Protein AF-G5SX34-F1 (afdb_monomer_lite)

pLDDT: mean 82.61, std 16.87, range [33.47, 97.81]

Foldseek 3Di:
DDDDDDDDDDDDPPPDQQAAQDKDKDWDADDDPPGDIDIDIDGDRHRPDDPDDPDDDCPPPDDPDDQDDKDWPDKFKDDPVRHTDPDDDAQDKIKIKTAIDNQAQFFDKDQPADQAWWKDAVNHTDDSNIPGRDHDRDRIDIGIIHTHHDDD

Sequence (152 aa):
LTQWQDIGTAKYQDNLALIKKSTIMGTGKMPPANAPIESGKIEFIDSGQINVPENIDTTGMPMPEYIPTPKVIDFYLTDKHNNRLESVDYGTFVYLHIKTVGYIGKTISVDMNNEKADYLLNGERLEKDVLKDYLVQNNEEIVELKVVEPLN

Structure (mmCIF, N/CA/C/O backbone):
data_AF-G5SX34-F1
#
_entry.id   AF-G5SX34-F1
#
loop_
_atom_site.group_PDB
_atom_site.id
_atom_site.type_symbol
_atom_site.label_atom_id
_atom_site.label_alt_id
_atom_site.label_comp_id
_atom_site.label_asym_id
_atom_site.label_entity_id
_atom_site.label_seq_id
_atom_site.pdbx_PDB_ins_code
_atom_site.Cartn_x
_atom_site.Cartn_y
_atom_site.Cartn_z
_atom_site.occupancy
_atom_site.B_iso_or_equiv
_atom_site.auth_seq_id
_atom_site.auth_comp_id
_atom_site.auth_asym_id
_atom_site.auth_atom_id
_atom_site.pdbx_PDB_model_num
ATOM 1 N N . LEU A 1 1 ? 29.618 -23.657 -76.135 1.00 41.28 1 LEU A N 1
ATOM 2 C CA . LEU A 1 1 ? 29.523 -22.741 -74.979 1.00 41.28 1 LEU A CA 1
ATOM 3 C C . LEU A 1 1 ? 28.604 -21.602 -75.362 1.00 41.28 1 LEU A C 1
ATOM 5 O O . LEU A 1 1 ? 28.799 -21.012 -76.417 1.00 41.28 1 LEU A O 1
ATOM 9 N N . THR A 1 2 ? 27.567 -21.376 -74.568 1.00 35.91 2 THR A N 1
ATOM 10 C CA . THR A 1 2 ? 26.527 -20.391 -74.857 1.00 35.91 2 THR A CA 1
ATOM 11 C C . THR A 1 2 ? 27.094 -18.985 -74.691 1.00 35.91 2 THR A C 1
ATOM 13 O O . THR A 1 2 ? 27.683 -18.651 -73.667 1.00 35.91 2 THR A O 1
ATOM 16 N N . GLN A 1 3 ? 26.963 -18.212 -75.759 1.00 42.72 3 GLN A N 1
ATOM 17 C CA . GLN A 1 3 ? 27.406 -16.834 -75.908 1.00 42.72 3 GLN A CA 1
ATOM 18 C C . GLN A 1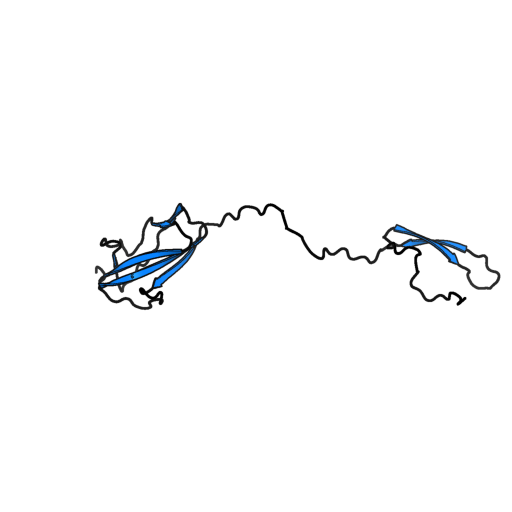 3 ? 26.679 -15.878 -74.953 1.00 42.72 3 GLN A C 1
ATOM 20 O O . GLN A 1 3 ? 25.472 -15.991 -74.746 1.00 42.72 3 GLN A O 1
ATOM 25 N N . TRP A 1 4 ? 27.432 -14.929 -74.401 1.00 34.19 4 TRP A N 1
ATOM 26 C CA . TRP A 1 4 ? 26.922 -13.803 -73.626 1.00 34.19 4 TRP A CA 1
ATOM 27 C C . TRP A 1 4 ? 26.152 -12.837 -74.538 1.00 34.19 4 TRP A C 1
ATOM 29 O O . TRP A 1 4 ? 26.637 -12.497 -75.617 1.00 34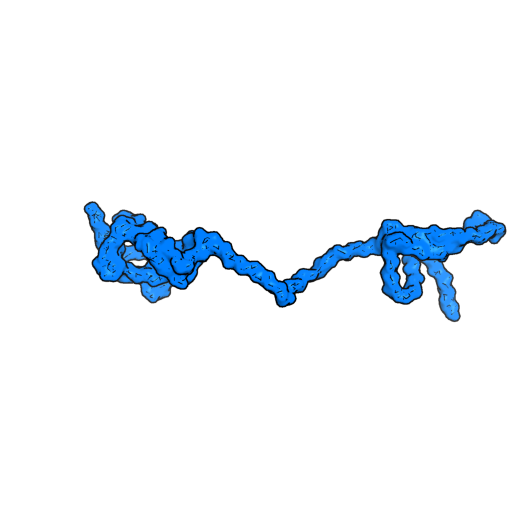.19 4 TRP A O 1
ATOM 39 N N . GLN A 1 5 ? 24.980 -12.375 -74.104 1.00 34.25 5 GLN A N 1
ATOM 40 C CA . GLN A 1 5 ? 24.262 -11.262 -74.726 1.00 34.25 5 GLN A CA 1
ATOM 41 C C . GLN A 1 5 ? 23.677 -10.353 -73.647 1.00 34.25 5 GLN A C 1
ATOM 43 O O . GLN A 1 5 ? 23.247 -10.819 -72.593 1.00 34.25 5 GLN A O 1
ATOM 48 N N . ASP A 1 6 ? 23.730 -9.057 -73.924 1.00 33.47 6 ASP A N 1
ATOM 49 C CA . ASP A 1 6 ? 23.434 -7.971 -72.998 1.00 33.47 6 ASP A CA 1
ATOM 50 C C . ASP A 1 6 ? 21.932 -7.668 -72.950 1.00 33.47 6 ASP A C 1
ATOM 52 O O . ASP A 1 6 ? 21.308 -7.551 -74.001 1.00 33.47 6 ASP A O 1
ATOM 56 N N . ILE A 1 7 ? 21.379 -7.512 -71.746 1.00 37.91 7 ILE A N 1
ATOM 57 C CA . ILE A 1 7 ? 20.236 -6.631 -71.453 1.00 37.91 7 ILE A CA 1
ATOM 58 C C . ILE A 1 7 ? 20.243 -6.312 -69.948 1.00 37.91 7 ILE A C 1
ATOM 60 O O . ILE A 1 7 ? 19.358 -6.710 -69.195 1.00 37.91 7 ILE A O 1
ATOM 64 N N . GLY A 1 8 ? 21.268 -5.592 -69.489 1.00 54.78 8 GLY A N 1
ATOM 65 C CA . GLY A 1 8 ? 21.308 -5.044 -68.128 1.00 54.78 8 GLY A CA 1
ATOM 66 C C . GLY A 1 8 ? 21.597 -6.048 -66.997 1.00 54.78 8 GLY A C 1
ATOM 67 O O . GLY A 1 8 ? 21.745 -7.251 -67.200 1.00 54.78 8 GLY A O 1
ATOM 68 N N . THR A 1 9 ? 21.707 -5.508 -65.771 1.00 48.31 9 THR A N 1
ATOM 69 C CA . THR A 1 9 ? 22.211 -6.150 -64.530 1.00 48.31 9 THR A CA 1
ATOM 70 C C . THR A 1 9 ? 23.590 -6.803 -64.678 1.00 48.31 9 THR A C 1
ATOM 72 O O . THR A 1 9 ? 23.724 -7.999 -64.930 1.00 48.31 9 THR A O 1
ATOM 75 N N . ALA A 1 10 ? 24.636 -5.993 -64.485 1.00 41.44 10 ALA A N 1
ATOM 76 C CA . ALA A 1 10 ? 26.024 -6.441 -64.437 1.00 41.44 10 ALA A CA 1
ATOM 77 C C . ALA A 1 10 ? 26.202 -7.625 -63.465 1.00 41.44 10 ALA A C 1
ATOM 79 O O . ALA A 1 10 ? 25.815 -7.544 -62.300 1.00 41.44 10 ALA A O 1
ATOM 80 N N . LYS A 1 11 ? 26.813 -8.718 -63.937 1.00 45.44 11 LYS A N 1
ATOM 81 C CA . LYS A 1 11 ? 27.245 -9.837 -63.089 1.00 45.44 11 LYS A CA 1
ATOM 82 C C . LYS A 1 11 ? 28.717 -9.645 -62.733 1.00 45.44 11 LYS A C 1
ATOM 84 O O . LYS A 1 11 ? 29.562 -9.648 -63.623 1.00 45.44 11 LYS A O 1
ATOM 89 N N . TYR A 1 12 ? 29.008 -9.465 -61.447 1.00 53.56 12 TYR A N 1
ATOM 90 C CA . TYR A 1 12 ? 30.370 -9.372 -60.925 1.00 53.56 12 TYR A CA 1
ATOM 91 C C . TYR A 1 12 ? 30.850 -10.759 -60.475 1.00 53.56 12 TYR A C 1
ATOM 93 O O . TYR A 1 12 ? 30.123 -11.495 -59.805 1.00 53.56 12 TYR A O 1
ATOM 101 N N . GLN A 1 13 ? 32.058 -11.121 -60.903 1.00 42.97 13 GLN A N 1
ATOM 102 C CA . GLN A 1 13 ? 32.769 -12.322 -60.474 1.00 42.97 13 GLN A CA 1
ATOM 103 C C . GLN A 1 13 ? 33.103 -12.146 -58.983 1.00 42.97 13 GLN A C 1
ATOM 105 O O . GLN A 1 13 ? 33.697 -11.138 -58.635 1.00 42.97 13 GLN A O 1
ATOM 110 N N . ASP A 1 14 ? 32.694 -13.090 -58.128 1.00 49.34 14 ASP A N 1
ATOM 111 C CA . ASP A 1 14 ? 33.082 -13.221 -56.703 1.00 49.34 14 ASP A CA 1
ATOM 112 C C . ASP A 1 14 ? 32.095 -12.748 -55.613 1.00 49.34 14 ASP A C 1
ATOM 114 O O . ASP A 1 14 ? 32.489 -12.608 -54.459 1.00 49.34 14 ASP A O 1
ATOM 118 N N . ASN A 1 15 ? 30.795 -12.582 -55.904 1.00 51.09 15 ASN A N 1
ATOM 119 C CA . ASN A 1 15 ? 29.745 -12.320 -54.888 1.00 51.09 15 ASN A CA 1
ATOM 120 C C . ASN A 1 15 ? 29.960 -11.069 -53.998 1.00 51.09 15 ASN A C 1
ATOM 122 O O . ASN A 1 15 ? 29.241 -10.891 -53.014 1.00 51.09 15 ASN A O 1
ATOM 126 N N . LEU A 1 16 ? 30.914 -10.187 -54.311 1.00 53.16 16 LEU A N 1
ATOM 127 C CA . LEU A 1 16 ? 31.124 -8.959 -53.547 1.00 53.16 16 LEU A CA 1
ATOM 128 C C . LEU A 1 16 ? 30.084 -7.907 -53.937 1.00 53.16 16 LEU A C 1
ATOM 130 O O . LEU A 1 16 ? 29.820 -7.657 -55.115 1.00 53.16 16 LEU A O 1
ATOM 134 N N . ALA A 1 17 ? 29.503 -7.273 -52.925 1.00 57.50 17 ALA A N 1
ATOM 135 C CA . ALA A 1 17 ? 28.571 -6.176 -53.106 1.00 57.50 17 ALA A CA 1
ATOM 136 C C . ALA A 1 17 ? 29.261 -4.958 -53.743 1.00 57.50 17 ALA A C 1
ATOM 138 O O . ALA A 1 17 ? 30.305 -4.503 -53.275 1.00 57.50 17 ALA A O 1
ATOM 139 N N . LEU A 1 18 ? 28.645 -4.399 -54.786 1.00 63.50 18 LEU A N 1
ATOM 140 C CA . LEU A 1 18 ? 29.081 -3.140 -55.384 1.00 63.50 18 LEU A CA 1
ATOM 141 C C . LEU A 1 18 ? 28.636 -1.988 -54.477 1.00 63.50 18 LEU A C 1
ATOM 143 O O . LEU A 1 18 ? 27.444 -1.731 -54.316 1.00 63.50 18 LEU A O 1
ATOM 147 N N . ILE A 1 19 ? 29.603 -1.323 -53.850 1.00 65.00 19 ILE A N 1
ATOM 148 C CA . ILE A 1 19 ? 29.359 -0.229 -52.909 1.00 65.00 19 ILE A CA 1
ATOM 149 C C . ILE A 1 19 ? 29.472 1.133 -53.602 1.00 65.00 19 ILE A C 1
ATOM 151 O O . ILE A 1 19 ? 30.060 1.275 -54.675 1.00 65.00 19 ILE A O 1
ATOM 155 N N . LYS A 1 20 ? 28.929 2.175 -52.971 1.00 62.84 20 LYS A N 1
ATOM 156 C CA . LYS A 1 20 ? 29.072 3.557 -53.434 1.00 62.84 20 LYS A CA 1
ATOM 157 C C . LYS A 1 20 ? 30.561 3.909 -53.581 1.00 62.84 20 LYS A C 1
ATOM 159 O O . LYS A 1 20 ? 31.337 3.661 -52.660 1.00 62.84 20 LYS A O 1
ATOM 164 N N . LYS A 1 21 ? 30.936 4.527 -54.708 1.00 66.12 21 LYS A N 1
ATOM 165 C CA . LYS A 1 21 ? 32.309 4.829 -55.175 1.00 66.12 21 LYS A CA 1
ATOM 166 C C . LYS A 1 21 ? 33.116 3.639 -55.707 1.00 66.12 21 LYS A C 1
ATOM 168 O O . LYS A 1 21 ? 34.271 3.823 -56.092 1.00 66.12 21 LYS A O 1
ATOM 173 N N . SER A 1 22 ? 32.552 2.430 -55.764 1.00 72.12 22 SER A N 1
ATOM 174 C CA . SER A 1 22 ? 33.149 1.353 -56.561 1.00 72.12 22 SER A CA 1
ATOM 175 C C . SER A 1 22 ? 33.150 1.741 -58.036 1.00 72.12 22 SER A C 1
ATOM 177 O O . SER A 1 22 ? 32.295 2.500 -58.499 1.00 72.12 22 SER A O 1
ATOM 179 N N . THR A 1 23 ? 34.128 1.233 -58.786 1.00 72.38 23 THR A N 1
ATOM 180 C CA . THR A 1 23 ? 34.295 1.588 -60.196 1.00 72.38 23 THR A CA 1
ATOM 181 C C . THR A 1 23 ? 34.626 0.367 -61.032 1.00 72.38 23 THR A C 1
ATOM 183 O O . THR A 1 23 ? 35.478 -0.423 -60.627 1.00 72.38 23 THR A O 1
ATOM 186 N N . ILE A 1 24 ? 34.015 0.251 -62.208 1.00 75.75 24 ILE A N 1
ATOM 187 C CA . ILE A 1 24 ? 34.324 -0.792 -63.192 1.00 75.75 24 ILE A CA 1
ATOM 188 C C . ILE A 1 24 ? 34.841 -0.169 -64.487 1.00 75.75 24 ILE A C 1
ATOM 190 O O . ILE A 1 24 ? 34.505 0.968 -64.824 1.00 75.75 24 ILE A O 1
ATOM 194 N N . MET A 1 25 ? 35.663 -0.919 -65.217 1.00 80.56 25 MET A N 1
ATOM 195 C CA . MET A 1 25 ? 36.110 -0.535 -66.554 1.00 80.56 25 MET A CA 1
ATOM 196 C C . MET A 1 25 ? 35.115 -1.074 -67.582 1.00 80.56 25 MET A C 1
ATOM 198 O O . MET A 1 25 ? 34.910 -2.282 -67.666 1.00 80.56 25 MET A O 1
ATOM 202 N N . GLY A 1 26 ? 34.492 -0.181 -68.347 1.00 76.25 26 GLY A N 1
ATOM 203 C CA . GLY A 1 26 ? 33.623 -0.518 -69.471 1.00 76.25 26 GLY A CA 1
ATOM 204 C C . GLY A 1 26 ? 34.301 -0.190 -70.798 1.00 76.25 26 GLY A C 1
ATOM 205 O O . GLY A 1 26 ? 35.090 0.751 -70.879 1.00 76.25 26 GLY A O 1
ATOM 206 N N . THR A 1 27 ? 33.981 -0.947 -71.845 1.00 81.00 27 THR A N 1
ATOM 207 C CA . THR A 1 27 ? 34.347 -0.591 -73.224 1.00 81.00 27 THR A CA 1
ATOM 208 C C . THR A 1 27 ? 33.086 -0.489 -74.069 1.00 81.00 27 THR A C 1
ATOM 210 O O . THR A 1 27 ? 32.145 -1.256 -73.872 1.00 81.00 27 THR A O 1
ATOM 213 N N . GLY A 1 28 ? 33.037 0.487 -74.969 1.00 77.31 28 GLY A N 1
ATOM 214 C CA . GLY A 1 28 ? 31.883 0.779 -75.808 1.00 77.31 28 GLY A CA 1
ATOM 215 C C . GLY A 1 28 ? 32.310 1.148 -77.221 1.00 77.31 28 GLY A C 1
ATOM 216 O O . GLY A 1 28 ? 33.424 1.611 -77.453 1.00 77.31 28 GLY A O 1
ATOM 217 N N . LYS A 1 29 ? 31.420 0.926 -78.186 1.00 81.31 29 LYS A N 1
ATOM 218 C CA . LYS A 1 29 ? 31.630 1.316 -79.579 1.00 81.31 29 LYS A CA 1
ATOM 219 C C . LYS A 1 29 ? 30.371 1.993 -80.090 1.00 81.31 29 LYS A C 1
ATOM 221 O O . LYS A 1 29 ? 29.314 1.369 -80.134 1.00 81.31 29 LYS A O 1
ATOM 226 N N . MET A 1 30 ? 30.482 3.258 -80.479 1.00 77.25 30 MET A N 1
ATOM 227 C CA . MET A 1 30 ? 29.376 3.951 -81.137 1.00 77.25 30 MET A CA 1
ATOM 228 C C . MET A 1 30 ? 29.205 3.423 -82.575 1.00 77.25 30 MET A C 1
ATOM 230 O O . MET A 1 30 ? 30.203 3.174 -83.249 1.00 77.25 30 MET A O 1
ATOM 234 N N . PRO A 1 31 ? 27.976 3.239 -83.091 1.00 79.62 31 PRO A N 1
ATOM 235 C CA . PRO A 1 31 ? 27.763 3.074 -84.531 1.00 79.62 31 PRO A CA 1
ATOM 236 C C . PRO A 1 31 ? 28.256 4.328 -85.280 1.00 79.62 31 PRO A C 1
ATOM 238 O O . PRO A 1 31 ? 28.076 5.427 -84.753 1.00 79.62 31 PRO A O 1
ATOM 241 N N . PRO A 1 32 ? 28.831 4.236 -86.499 1.00 78.38 32 PRO A N 1
ATOM 242 C CA . PRO A 1 32 ? 28.908 3.095 -87.424 1.00 78.38 32 PRO A CA 1
ATOM 243 C C . PRO A 1 32 ? 30.070 2.119 -87.152 1.00 78.38 32 PRO A C 1
ATOM 245 O O . PRO A 1 32 ? 30.970 2.386 -86.365 1.00 78.38 32 PRO A O 1
ATOM 248 N N . ALA A 1 33 ? 30.084 0.975 -87.850 1.00 73.88 33 ALA A N 1
ATOM 249 C CA . ALA A 1 33 ? 30.981 -0.159 -87.583 1.00 73.88 33 ALA A CA 1
ATOM 250 C C . ALA A 1 33 ? 32.496 0.143 -87.620 1.00 73.88 33 ALA A C 1
ATOM 252 O O . ALA A 1 33 ? 33.270 -0.657 -87.100 1.00 73.88 33 ALA A O 1
ATOM 253 N N . ASN A 1 34 ? 32.927 1.278 -88.172 1.00 81.06 34 ASN A N 1
ATOM 254 C CA . ASN A 1 34 ? 34.339 1.674 -88.226 1.00 81.06 34 ASN A CA 1
ATOM 255 C C . ASN A 1 34 ? 34.757 2.637 -87.102 1.00 81.06 34 ASN A C 1
ATOM 257 O O . ASN A 1 34 ? 35.905 3.076 -87.090 1.00 81.06 34 ASN A O 1
ATOM 261 N N . ALA A 1 35 ? 33.865 2.981 -86.168 1.00 77.56 35 ALA A N 1
ATOM 262 C CA . ALA A 1 35 ? 34.225 3.833 -85.041 1.00 77.56 35 ALA A CA 1
ATOM 263 C C . ALA A 1 35 ? 35.259 3.149 -84.117 1.00 77.56 35 ALA A C 1
ATOM 265 O O . ALA A 1 35 ? 35.223 1.922 -83.955 1.00 77.56 35 ALA A O 1
ATOM 266 N N . PRO A 1 36 ? 36.176 3.912 -83.502 1.00 81.19 36 PRO A N 1
ATOM 267 C CA . PRO A 1 36 ? 37.093 3.385 -82.498 1.00 81.19 36 PRO A CA 1
ATOM 268 C C . PRO A 1 36 ? 36.335 2.864 -81.267 1.00 81.19 36 PRO A C 1
ATOM 270 O O . PRO A 1 36 ? 35.245 3.331 -80.940 1.00 81.19 36 PRO A O 1
ATOM 273 N N . ILE A 1 37 ? 36.916 1.865 -80.598 1.00 80.75 37 IL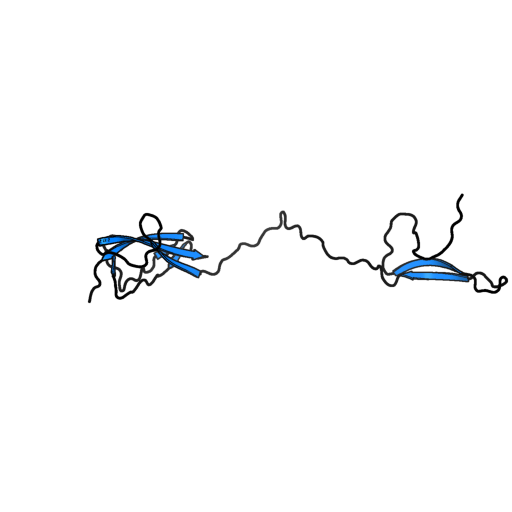E A N 1
ATOM 274 C CA . ILE A 1 37 ? 36.407 1.365 -79.317 1.00 80.75 37 ILE A CA 1
ATOM 275 C C . ILE A 1 37 ? 36.891 2.319 -78.227 1.00 80.75 37 ILE A C 1
ATOM 277 O O . ILE A 1 37 ? 38.090 2.560 -78.094 1.00 80.75 37 ILE A O 1
ATOM 281 N N . GLU A 1 38 ? 35.963 2.838 -77.440 1.00 80.44 38 GLU A N 1
ATOM 282 C CA . GLU A 1 38 ? 36.239 3.709 -76.306 1.00 80.44 38 GLU A CA 1
ATOM 283 C C . GLU A 1 38 ? 36.240 2.885 -75.019 1.00 80.44 38 GLU A C 1
ATOM 285 O O . GLU A 1 38 ? 35.436 1.969 -74.848 1.00 80.44 38 GLU A O 1
ATOM 290 N N . SER A 1 39 ? 37.158 3.194 -74.106 1.00 81.88 39 SER A N 1
ATOM 291 C CA . SER A 1 39 ? 37.192 2.605 -72.764 1.00 81.88 39 SER A CA 1
ATOM 292 C C . SER A 1 39 ? 36.931 3.697 -71.739 1.00 81.88 39 SER A C 1
ATOM 294 O O . SER A 1 39 ? 37.558 4.753 -71.790 1.00 81.88 39 SER A O 1
ATOM 296 N N . GLY A 1 40 ? 36.017 3.445 -70.809 1.00 78.38 40 GLY A N 1
ATOM 297 C CA . GLY A 1 40 ? 35.584 4.405 -69.804 1.00 78.38 40 GLY A CA 1
ATOM 298 C C . GLY A 1 40 ? 35.483 3.773 -68.425 1.00 78.38 40 GLY A C 1
ATOM 299 O O . GLY A 1 40 ? 35.213 2.581 -68.274 1.00 78.38 40 GLY A O 1
ATOM 300 N N . LYS A 1 41 ? 35.704 4.592 -67.400 1.00 82.88 41 LYS A N 1
ATOM 301 C CA . LYS A 1 41 ? 35.502 4.202 -66.008 1.00 82.88 41 LYS A CA 1
ATOM 302 C C . LYS A 1 41 ? 34.064 4.533 -65.615 1.00 82.88 41 LYS A C 1
ATOM 304 O O . LYS A 1 41 ? 33.658 5.686 -65.715 1.00 82.88 41 LYS A O 1
ATOM 309 N N . ILE A 1 42 ? 33.312 3.534 -65.172 1.00 79.31 42 ILE A N 1
ATOM 310 C CA . ILE A 1 42 ? 31.941 3.696 -64.678 1.00 79.31 42 ILE A CA 1
ATOM 311 C C . ILE A 1 42 ? 32.000 3.694 -63.152 1.00 79.31 42 ILE A C 1
ATOM 313 O O . ILE A 1 42 ? 32.547 2.760 -62.565 1.00 79.31 42 ILE A O 1
ATOM 317 N N . GLU A 1 43 ? 31.460 4.731 -62.514 1.00 78.00 43 GLU A N 1
ATOM 318 C CA . GLU A 1 43 ? 31.374 4.858 -61.055 1.00 78.00 43 GLU A CA 1
ATOM 319 C C . GLU A 1 43 ? 29.951 4.576 -60.562 1.00 78.00 43 GLU A C 1
ATOM 321 O O . GLU A 1 43 ? 28.973 5.079 -61.116 1.00 78.00 43 GLU A O 1
ATOM 326 N N . PHE A 1 44 ? 29.841 3.799 -59.485 1.00 73.88 44 PHE A N 1
ATOM 327 C CA . PHE A 1 44 ? 28.581 3.570 -58.787 1.00 73.88 44 PHE A CA 1
ATOM 328 C C . PHE A 1 44 ? 28.356 4.681 -57.756 1.00 73.88 44 PHE A C 1
ATOM 330 O O . PHE A 1 44 ? 29.041 4.749 -56.736 1.00 73.88 44 PHE A O 1
ATOM 337 N N . ILE A 1 45 ? 27.389 5.564 -58.004 1.00 74.88 45 ILE A N 1
ATOM 338 C CA . ILE A 1 45 ? 27.067 6.691 -57.104 1.00 74.88 45 ILE A CA 1
ATOM 339 C C . ILE A 1 45 ? 26.152 6.303 -55.934 1.00 74.88 45 ILE A C 1
ATOM 341 O O . ILE A 1 45 ? 26.024 7.059 -54.966 1.00 74.88 45 ILE A O 1
ATOM 345 N N . ASP A 1 46 ? 25.554 5.119 -56.011 1.00 67.25 46 ASP A N 1
ATOM 346 C CA . ASP A 1 46 ? 24.685 4.539 -54.998 1.00 67.25 46 ASP A CA 1
ATOM 347 C C . ASP A 1 46 ? 24.883 3.016 -54.978 1.00 67.25 46 ASP A C 1
ATOM 349 O O . ASP A 1 46 ? 25.063 2.399 -56.029 1.00 67.25 46 ASP A O 1
ATOM 353 N N . SER A 1 47 ? 24.897 2.426 -53.784 1.00 65.88 47 SER A N 1
ATOM 354 C CA . SER A 1 47 ? 24.988 0.979 -53.586 1.00 65.88 47 SER A CA 1
ATOM 355 C C . SER A 1 47 ? 23.621 0.296 -53.567 1.00 65.88 47 SER A C 1
ATOM 357 O O . SER A 1 47 ? 23.572 -0.931 -53.589 1.00 65.88 47 SER A O 1
ATOM 359 N N . GLY A 1 48 ? 22.514 1.049 -53.472 1.00 63.25 48 GLY A N 1
ATOM 360 C CA . GLY A 1 48 ? 21.160 0.492 -53.338 1.00 63.25 48 GLY A CA 1
ATOM 361 C C . GLY A 1 48 ? 20.955 -0.361 -52.076 1.00 63.25 48 GLY A C 1
ATOM 362 O O . GLY A 1 48 ? 19.914 -0.995 -51.921 1.00 63.25 48 GLY A O 1
ATOM 363 N N . GLN A 1 49 ? 21.942 -0.397 -51.175 1.00 63.06 49 GLN A N 1
ATOM 364 C CA . GLN A 1 49 ? 21.898 -1.159 -49.934 1.00 63.06 49 GLN A CA 1
ATOM 365 C C . GLN A 1 49 ? 21.236 -0.332 -48.837 1.00 63.06 49 GLN A C 1
ATOM 367 O O . GLN A 1 49 ? 21.716 0.742 -48.475 1.00 63.06 49 GLN A O 1
ATOM 372 N N . ILE A 1 50 ? 20.160 -0.867 -48.272 1.00 65.88 50 ILE A N 1
ATOM 373 C CA . ILE A 1 50 ? 19.478 -0.302 -47.112 1.00 65.88 50 ILE A CA 1
ATOM 374 C C . ILE A 1 50 ? 20.030 -1.007 -45.869 1.00 65.88 50 ILE A C 1
ATOM 376 O O . ILE A 1 50 ? 19.730 -2.173 -45.635 1.00 65.88 50 ILE A O 1
ATOM 380 N N . ASN A 1 51 ? 20.857 -0.314 -45.081 1.00 63.34 51 ASN A N 1
ATOM 381 C CA . ASN A 1 51 ? 21.379 -0.843 -43.819 1.00 63.34 51 ASN A CA 1
ATOM 382 C C . ASN A 1 51 ? 20.390 -0.555 -42.680 1.00 63.34 51 ASN A C 1
ATOM 384 O O . ASN A 1 51 ? 20.559 0.410 -41.932 1.00 63.34 51 ASN A O 1
ATOM 388 N N . VAL A 1 52 ? 19.325 -1.351 -42.593 1.00 74.44 52 VAL A N 1
ATOM 389 C CA . VAL A 1 52 ? 18.398 -1.326 -41.455 1.00 74.44 52 VAL A CA 1
ATOM 390 C C . VAL A 1 52 ? 18.776 -2.479 -40.525 1.00 74.44 52 VAL A C 1
ATOM 392 O O . VAL A 1 52 ? 18.774 -3.623 -40.977 1.00 74.44 52 VAL A O 1
ATOM 395 N N . PRO A 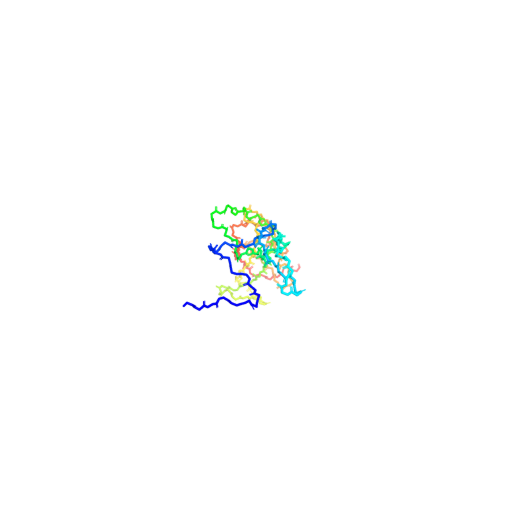1 53 ? 19.123 -2.215 -39.252 1.00 70.56 53 PRO A N 1
ATOM 396 C CA . PRO A 1 53 ? 19.421 -3.285 -38.309 1.00 70.56 53 PRO A CA 1
ATOM 397 C C . PRO A 1 53 ? 18.179 -4.165 -38.106 1.00 70.56 53 PRO A C 1
ATOM 399 O O . PRO A 1 53 ? 17.109 -3.661 -37.772 1.00 70.56 53 PRO A O 1
ATOM 402 N N . GLU A 1 54 ? 18.322 -5.476 -38.314 1.00 75.12 54 GLU A N 1
ATOM 403 C CA . GLU A 1 54 ? 17.216 -6.443 -38.211 1.00 75.12 54 GLU A CA 1
ATOM 404 C C . GLU A 1 54 ? 16.828 -6.749 -36.756 1.00 75.12 54 GLU A C 1
ATOM 406 O O . GLU A 1 54 ? 15.677 -7.072 -36.464 1.00 75.12 54 GLU A O 1
ATOM 411 N N . ASN A 1 55 ? 17.784 -6.648 -35.829 1.00 79.06 55 ASN A N 1
ATOM 412 C CA . ASN A 1 55 ? 17.591 -6.913 -34.409 1.00 79.06 55 ASN A CA 1
ATOM 413 C C . ASN A 1 55 ? 18.630 -6.143 -33.575 1.00 79.06 55 ASN A C 1
ATOM 415 O O . ASN A 1 55 ? 19.729 -5.853 -34.052 1.00 79.06 55 ASN A O 1
ATOM 419 N N . ILE A 1 56 ? 18.277 -5.823 -32.331 1.00 74.69 56 ILE A N 1
ATOM 420 C CA . ILE A 1 56 ? 19.209 -5.332 -31.316 1.00 74.69 56 ILE A CA 1
ATOM 421 C C . ILE A 1 56 ? 19.353 -6.442 -30.273 1.00 74.69 56 ILE A C 1
ATOM 423 O O . ILE A 1 56 ? 18.425 -6.672 -29.497 1.00 74.69 56 ILE A O 1
ATOM 427 N N . ASP A 1 57 ? 20.507 -7.111 -30.250 1.00 80.31 57 ASP A N 1
ATOM 428 C CA . ASP A 1 57 ? 20.820 -8.092 -29.211 1.00 80.31 57 ASP A CA 1
ATOM 429 C C . ASP A 1 57 ? 21.240 -7.364 -27.930 1.00 80.31 57 ASP A C 1
ATOM 431 O O . ASP A 1 57 ? 22.240 -6.646 -27.898 1.00 80.31 57 ASP A O 1
ATOM 435 N N . THR A 1 58 ? 20.443 -7.524 -26.876 1.00 76.94 58 THR A N 1
ATOM 436 C CA . THR A 1 58 ? 20.695 -6.951 -25.547 1.00 76.94 58 THR A CA 1
ATOM 437 C C . THR A 1 58 ? 21.234 -7.986 -24.558 1.00 76.94 58 THR A C 1
ATOM 439 O O . THR A 1 58 ? 21.432 -7.678 -23.379 1.00 76.94 58 THR A O 1
ATOM 442 N N . THR A 1 59 ? 21.495 -9.215 -25.010 1.00 85.25 59 THR A N 1
ATOM 443 C CA . THR A 1 59 ? 21.987 -10.309 -24.170 1.00 85.25 59 THR A CA 1
ATOM 444 C C . THR A 1 59 ? 23.338 -9.944 -23.557 1.00 85.25 59 THR A C 1
ATOM 446 O O . THR A 1 59 ? 24.299 -9.626 -24.250 1.00 85.25 59 THR A O 1
ATOM 449 N N . GLY A 1 60 ? 23.423 -9.990 -22.226 1.00 80.38 60 GLY A N 1
ATOM 450 C CA . GLY A 1 60 ? 24.655 -9.688 -21.488 1.00 80.38 60 GLY A CA 1
ATOM 451 C C . GLY A 1 60 ? 24.960 -8.197 -21.315 1.00 80.38 60 GLY A C 1
ATOM 452 O O . GLY A 1 60 ? 25.953 -7.862 -20.669 1.00 80.38 60 GLY A O 1
ATOM 453 N N . MET A 1 61 ? 24.116 -7.296 -21.826 1.00 84.00 61 MET A N 1
ATOM 454 C CA . MET A 1 61 ? 24.221 -5.875 -21.501 1.00 84.00 61 MET A CA 1
ATOM 455 C C . MET A 1 61 ? 23.678 -5.626 -20.084 1.00 84.00 61 MET A C 1
ATOM 457 O O . MET A 1 61 ? 22.602 -6.129 -19.750 1.00 84.00 61 MET A O 1
ATOM 461 N N . PRO A 1 62 ? 24.375 -4.846 -19.237 1.00 83.50 62 PRO A N 1
ATOM 462 C CA . PRO A 1 62 ? 23.826 -4.442 -17.951 1.00 83.50 62 PRO A CA 1
ATOM 463 C C . PRO A 1 62 ? 22.586 -3.575 -18.192 1.00 83.50 62 PRO A C 1
ATOM 465 O O . PRO A 1 62 ? 22.675 -2.487 -18.764 1.00 83.50 62 PRO A O 1
ATOM 468 N N . MET A 1 63 ? 21.418 -4.065 -17.774 1.00 79.00 63 MET A N 1
ATOM 469 C CA . MET A 1 63 ? 20.208 -3.250 -17.742 1.00 79.00 63 MET A CA 1
ATOM 470 C C . MET A 1 63 ? 20.353 -2.248 -16.587 1.00 79.00 63 MET A C 1
ATOM 472 O O . MET A 1 63 ? 20.719 -2.665 -15.484 1.00 79.00 63 MET A O 1
ATOM 476 N N . PRO A 1 64 ? 20.110 -0.943 -16.802 1.00 80.94 64 PRO A N 1
ATOM 477 C CA . PRO A 1 64 ? 20.122 0.013 -15.704 1.00 80.94 64 PRO A CA 1
ATOM 478 C C . PRO A 1 64 ? 19.099 -0.405 -14.647 1.00 80.94 64 PRO A C 1
ATOM 480 O O . PRO A 1 64 ? 18.024 -0.910 -14.984 1.00 80.94 64 PRO A O 1
ATOM 483 N N . GLU A 1 65 ? 19.424 -0.183 -13.373 1.00 80.25 65 GLU A N 1
ATOM 484 C CA . GLU A 1 65 ? 18.469 -0.422 -12.296 1.00 80.25 65 GLU A CA 1
ATOM 485 C C . GLU A 1 65 ? 17.208 0.413 -12.538 1.00 80.25 65 GLU A C 1
ATOM 487 O O . GLU A 1 65 ? 17.259 1.635 -12.707 1.00 80.25 65 GLU A O 1
ATOM 492 N N . TYR A 1 66 ? 16.057 -0.256 -12.578 1.00 80.00 66 TYR A N 1
ATOM 493 C CA . TYR A 1 66 ? 14.777 0.428 -12.637 1.00 80.00 66 TYR A CA 1
ATOM 494 C C . TYR A 1 66 ? 14.487 1.038 -11.265 1.00 80.00 66 TYR A C 1
ATOM 496 O O . TYR A 1 66 ? 14.218 0.320 -10.304 1.00 80.00 66 TYR A O 1
ATOM 504 N N . ILE A 1 67 ? 14.534 2.368 -11.182 1.00 82.31 67 ILE A N 1
ATOM 505 C CA . ILE A 1 67 ? 14.162 3.123 -9.983 1.00 82.31 67 ILE A CA 1
ATOM 506 C C . ILE A 1 67 ? 12.721 3.614 -10.177 1.00 82.31 67 ILE A C 1
ATOM 508 O O . ILE A 1 67 ? 12.512 4.653 -10.814 1.00 82.31 67 ILE A O 1
ATOM 512 N N . PRO A 1 68 ? 11.701 2.888 -9.682 1.00 84.69 68 PRO A N 1
ATOM 513 C CA . PRO A 1 68 ? 10.326 3.344 -9.795 1.00 84.69 68 PRO A CA 1
ATOM 514 C C . PRO A 1 68 ? 10.124 4.662 -9.052 1.00 84.69 68 PRO A C 1
ATOM 516 O O . PRO A 1 68 ? 10.565 4.835 -7.914 1.00 84.69 68 PRO A O 1
ATOM 519 N N . THR A 1 69 ? 9.377 5.578 -9.665 1.00 91.06 69 THR A N 1
ATOM 520 C CA . THR A 1 69 ? 8.814 6.712 -8.929 1.00 91.06 69 THR A CA 1
ATOM 521 C C . THR A 1 69 ? 7.754 6.182 -7.956 1.00 91.06 69 THR A C 1
ATOM 523 O O . THR A 1 69 ? 6.840 5.491 -8.412 1.00 91.06 69 THR A O 1
ATOM 526 N N . PRO A 1 70 ? 7.851 6.475 -6.643 1.00 93.62 70 PRO A N 1
ATOM 527 C CA . PRO A 1 70 ? 6.892 5.983 -5.661 1.00 93.62 70 PRO A CA 1
ATOM 528 C C . PRO A 1 70 ? 5.469 6.414 -6.009 1.00 93.62 70 PRO A C 1
ATOM 530 O O . PRO A 1 70 ? 5.206 7.605 -6.191 1.00 93.62 70 PRO A O 1
ATOM 533 N N . LYS A 1 71 ? 4.553 5.452 -6.115 1.00 94.00 71 LYS A N 1
ATOM 534 C CA . LYS A 1 71 ? 3.143 5.713 -6.410 1.00 94.00 71 LYS A CA 1
ATOM 535 C C . LYS A 1 71 ? 2.233 4.656 -5.779 1.00 94.00 71 LYS A C 1
ATOM 537 O O . LYS A 1 71 ? 2.528 3.464 -5.839 1.00 94.00 71 LYS A O 1
ATOM 542 N N . VAL A 1 72 ? 1.109 5.101 -5.216 1.00 94.62 72 VAL A N 1
ATOM 543 C CA . VAL A 1 72 ? -0.023 4.227 -4.873 1.00 94.62 72 VAL A CA 1
ATOM 544 C C . VAL A 1 72 ? -0.831 3.994 -6.150 1.00 94.62 72 VAL A C 1
ATOM 546 O O . VAL A 1 72 ? -1.235 4.945 -6.820 1.00 94.62 72 VAL A O 1
ATOM 549 N N . ILE A 1 73 ? -0.984 2.730 -6.533 1.00 95.94 73 ILE A N 1
ATOM 550 C CA . ILE A 1 73 ? -1.647 2.301 -7.768 1.00 95.94 73 ILE A CA 1
ATOM 551 C C . ILE A 1 73 ? -3.153 2.183 -7.545 1.00 95.94 73 ILE A C 1
ATOM 553 O O . ILE A 1 73 ? -3.919 2.676 -8.368 1.00 95.94 73 ILE A O 1
ATOM 557 N N . ASP A 1 74 ? -3.559 1.521 -6.463 1.00 96.19 74 ASP A N 1
ATOM 558 C CA . ASP A 1 74 ? -4.960 1.261 -6.128 1.00 96.19 74 ASP A CA 1
ATOM 559 C C . ASP A 1 74 ? -5.083 0.895 -4.643 1.00 96.19 74 ASP A C 1
ATOM 561 O O . ASP A 1 74 ? -4.114 0.429 -4.033 1.00 96.19 74 ASP A O 1
ATOM 565 N N . PHE A 1 75 ? -6.273 1.066 -4.077 1.00 95.31 75 PHE A N 1
ATOM 566 C CA . PHE A 1 75 ? -6.635 0.501 -2.782 1.00 95.31 75 PHE A CA 1
ATOM 567 C C . PHE A 1 75 ? -8.122 0.141 -2.749 1.00 95.31 75 PHE A C 1
ATOM 569 O O . PHE A 1 75 ? -8.965 0.839 -3.316 1.00 95.31 75 PHE A O 1
ATOM 576 N N . TYR A 1 76 ? -8.456 -0.980 -2.116 1.00 95.69 76 TYR A N 1
ATOM 577 C CA . TYR A 1 76 ? -9.832 -1.477 -2.052 1.00 95.69 76 TYR A CA 1
ATOM 578 C C . TYR A 1 76 ? -10.030 -2.458 -0.897 1.00 95.69 76 TYR A C 1
ATOM 580 O O . TYR A 1 76 ? -9.077 -3.069 -0.420 1.00 95.69 76 TYR A O 1
ATOM 588 N N . LEU A 1 77 ? -11.284 -2.625 -0.474 1.00 95.56 77 LEU A N 1
ATOM 589 C CA . LEU A 1 77 ? -11.678 -3.565 0.575 1.00 95.56 77 LEU A CA 1
ATOM 590 C C . LEU A 1 77 ? -12.184 -4.883 -0.023 1.00 95.56 77 LEU A C 1
ATOM 592 O O . LEU A 1 77 ? -12.926 -4.879 -1.014 1.00 95.56 77 LEU A O 1
ATOM 596 N N . THR A 1 78 ? -11.820 -6.001 0.601 1.00 97.06 78 THR A N 1
ATOM 597 C CA . THR A 1 78 ? -12.305 -7.345 0.263 1.00 97.06 78 THR A CA 1
ATOM 598 C C . THR A 1 78 ? -12.819 -8.106 1.485 1.00 97.06 78 THR A C 1
ATOM 600 O O . THR A 1 78 ? -12.536 -7.755 2.635 1.00 97.06 78 THR A O 1
ATOM 603 N N . ASP A 1 79 ? -13.597 -9.159 1.231 1.00 95.31 79 ASP A N 1
ATOM 604 C CA . ASP A 1 79 ? -13.872 -10.204 2.217 1.00 95.31 79 ASP A CA 1
ATOM 605 C C . ASP A 1 79 ? -12.682 -11.177 2.357 1.00 95.31 79 ASP A C 1
ATOM 607 O O . ASP A 1 79 ? -11.702 -11.131 1.613 1.00 95.31 79 ASP A O 1
ATOM 611 N N . LYS A 1 80 ? -12.789 -12.137 3.282 1.00 94.56 80 LYS A N 1
ATOM 612 C CA . LYS A 1 80 ? -11.781 -13.201 3.475 1.00 94.56 80 LYS A CA 1
ATOM 613 C C . LYS A 1 80 ? -11.562 -14.111 2.257 1.00 94.56 80 LYS A C 1
ATOM 615 O O . LYS A 1 80 ? -10.642 -14.925 2.253 1.00 94.56 80 LYS A O 1
ATOM 620 N N . HIS A 1 81 ? -12.448 -14.047 1.268 1.00 95.00 81 HIS A N 1
ATOM 621 C CA . HIS A 1 81 ? -12.395 -14.813 0.027 1.00 95.00 81 HIS A CA 1
ATOM 622 C C . HIS A 1 81 ? -11.868 -13.971 -1.142 1.00 95.00 81 HIS A C 1
ATOM 624 O O . HIS A 1 81 ? -11.894 -14.439 -2.280 1.00 95.00 81 HIS A O 1
ATOM 630 N N . ASN A 1 82 ? -11.339 -12.775 -0.858 1.00 94.25 82 ASN A N 1
ATOM 631 C CA . ASN A 1 82 ? -10.770 -11.849 -1.828 1.00 94.25 82 ASN A CA 1
ATOM 632 C C . ASN A 1 82 ? -11.804 -11.271 -2.816 1.00 94.25 82 ASN A C 1
ATOM 634 O O . ASN A 1 82 ? -11.442 -10.807 -3.900 1.00 94.25 82 ASN A O 1
ATOM 638 N N . ASN A 1 83 ? -13.091 -11.282 -2.458 1.00 95.38 83 ASN A N 1
ATOM 639 C CA . ASN A 1 83 ? -14.138 -10.617 -3.228 1.00 95.38 83 ASN A CA 1
ATOM 640 C C . ASN A 1 83 ? -14.206 -9.146 -2.826 1.00 95.38 83 ASN A C 1
ATOM 642 O O . ASN A 1 83 ? -14.286 -8.831 -1.640 1.00 95.38 83 ASN A O 1
ATOM 646 N N . ARG A 1 84 ? -14.197 -8.242 -3.811 1.00 95.19 84 ARG A N 1
ATOM 647 C CA . ARG A 1 84 ? -14.307 -6.798 -3.566 1.00 95.19 84 ARG A CA 1
ATOM 648 C C . ARG A 1 84 ? -15.676 -6.458 -2.977 1.00 95.19 84 ARG A C 1
ATOM 650 O O . ARG A 1 84 ? -16.696 -6.920 -3.482 1.00 95.19 84 ARG A O 1
ATOM 657 N N . LEU A 1 85 ? -15.681 -5.636 -1.933 1.00 91.94 85 LEU A N 1
ATOM 658 C CA . LEU A 1 85 ? -16.889 -5.247 -1.209 1.00 91.94 85 LEU A CA 1
ATOM 659 C C . LEU A 1 85 ? -17.439 -3.908 -1.717 1.00 91.94 85 LEU A C 1
ATOM 661 O O . LEU A 1 85 ? -16.696 -2.938 -1.854 1.00 91.94 85 LEU A O 1
ATOM 665 N N . GLU A 1 86 ? -18.750 -3.850 -1.963 1.00 86.19 86 GLU A N 1
ATOM 666 C CA . GLU A 1 86 ? -19.486 -2.597 -2.225 1.00 86.19 86 GLU A CA 1
ATOM 667 C C . GLU A 1 86 ? -20.108 -2.005 -0.948 1.00 86.19 86 GLU A C 1
ATOM 669 O O . GLU A 1 86 ? -20.322 -0.794 -0.838 1.00 86.19 86 GLU A O 1
ATOM 674 N N . SER A 1 87 ? -20.387 -2.867 0.029 1.00 85.38 87 SER A N 1
ATOM 675 C CA . SER A 1 87 ? -20.907 -2.525 1.348 1.00 85.38 87 SER A CA 1
ATOM 676 C C . SER A 1 87 ? -20.241 -3.385 2.412 1.00 85.38 87 SER A C 1
ATOM 678 O O . SER A 1 87 ? -19.775 -4.489 2.130 1.00 85.38 87 SER A O 1
ATOM 680 N N . VAL A 1 88 ? -20.222 -2.876 3.638 1.00 88.25 88 VAL A N 1
ATOM 681 C CA . VAL A 1 88 ? -19.617 -3.538 4.791 1.00 88.25 88 VAL A CA 1
ATOM 682 C C . VAL A 1 88 ? -20.651 -3.690 5.900 1.00 88.25 88 VAL A C 1
ATOM 684 O O . VAL A 1 88 ? -21.437 -2.775 6.141 1.00 88.25 88 VAL A O 1
ATOM 687 N N . ASP A 1 89 ? -20.640 -4.843 6.565 1.00 89.94 89 ASP A N 1
ATOM 688 C CA . ASP A 1 89 ? -21.501 -5.120 7.714 1.00 89.94 89 ASP A CA 1
ATOM 689 C C . ASP A 1 89 ? -20.737 -4.864 9.018 1.00 89.94 89 ASP A C 1
ATOM 691 O O . ASP A 1 89 ? -19.583 -5.281 9.176 1.00 89.94 89 ASP A O 1
ATOM 695 N N . TYR A 1 90 ? -21.379 -4.212 9.987 1.00 93.88 90 TYR A N 1
ATOM 696 C CA . TYR A 1 90 ? -20.751 -3.928 11.278 1.00 93.88 90 TYR A CA 1
ATOM 697 C C . TYR A 1 90 ? -20.377 -5.206 12.036 1.00 93.88 90 TYR A C 1
ATOM 699 O O . TYR A 1 90 ? -21.083 -6.214 12.014 1.00 93.88 90 TYR A O 1
ATOM 707 N N . GLY A 1 91 ? -19.255 -5.155 12.753 1.00 92.31 91 GLY A N 1
ATOM 708 C CA . GLY A 1 91 ? -18.741 -6.276 13.537 1.00 92.31 91 GLY A CA 1
ATOM 709 C C . GLY A 1 91 ? -18.000 -7.334 12.717 1.00 92.31 91 GLY A C 1
ATOM 710 O O . GLY A 1 91 ? -17.464 -8.270 13.313 1.00 92.31 91 GLY A O 1
ATOM 711 N N . THR A 1 92 ? -17.928 -7.182 11.392 1.00 94.38 92 THR A N 1
ATOM 712 C CA . THR A 1 92 ? -17.149 -8.060 10.510 1.00 94.38 92 THR A CA 1
ATOM 713 C C . THR A 1 92 ? -15.706 -7.581 10.350 1.00 94.38 92 THR A C 1
ATOM 715 O O . THR A 1 92 ? -15.364 -6.442 10.680 1.00 94.38 92 THR A O 1
ATOM 718 N N . PHE A 1 93 ? -14.851 -8.483 9.868 1.00 96.31 93 PHE A N 1
ATOM 719 C CA . PHE A 1 93 ? -13.489 -8.166 9.454 1.00 96.31 93 PHE A CA 1
ATOM 720 C C . PHE A 1 93 ? -13.430 -8.061 7.931 1.00 96.31 93 PHE A C 1
ATOM 722 O O . PHE A 1 93 ? -14.002 -8.897 7.226 1.00 96.31 93 PHE A O 1
ATOM 729 N N . VAL A 1 94 ? -12.725 -7.044 7.449 1.00 96.88 94 VAL A N 1
ATOM 730 C CA . VAL A 1 94 ? -12.468 -6.771 6.033 1.00 96.88 94 VAL A CA 1
ATOM 731 C C . VAL A 1 94 ? -10.969 -6.630 5.802 1.00 96.88 94 VAL A C 1
ATOM 733 O O . VAL A 1 94 ? -10.208 -6.370 6.734 1.00 96.88 94 VAL A O 1
ATOM 736 N N . TYR A 1 95 ? -10.547 -6.784 4.553 1.00 97.62 95 TYR A N 1
ATOM 737 C CA . TYR A 1 95 ? -9.141 -6.757 4.170 1.00 97.62 95 TYR A CA 1
ATOM 738 C C . TYR A 1 95 ? -8.894 -5.583 3.226 1.00 97.62 95 TYR A C 1
ATOM 740 O O . TYR A 1 95 ? -9.415 -5.541 2.113 1.00 97.62 95 TYR A O 1
ATOM 748 N N . LEU A 1 96 ? -8.115 -4.605 3.681 1.00 97.12 96 LEU A N 1
ATOM 749 C CA . LEU A 1 96 ? -7.661 -3.487 2.867 1.00 97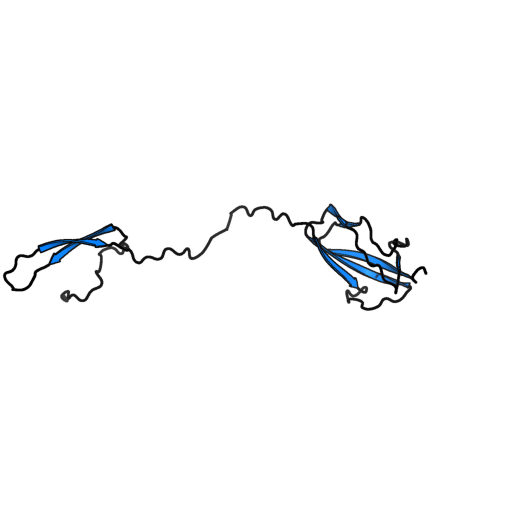.12 96 LEU A CA 1
ATOM 750 C C . LEU A 1 96 ? -6.462 -3.924 2.034 1.00 97.12 96 LEU A C 1
ATOM 752 O O . LEU A 1 96 ? -5.374 -4.130 2.568 1.00 97.12 96 LEU A O 1
ATOM 756 N N . HIS A 1 97 ? -6.661 -4.010 0.725 1.00 97.75 97 HIS A N 1
ATOM 757 C CA . HIS A 1 97 ? -5.584 -4.171 -0.239 1.00 97.75 97 HIS A CA 1
ATOM 758 C C . HIS A 1 97 ? -5.013 -2.807 -0.591 1.00 97.75 97 HIS A C 1
ATOM 760 O O . HIS A 1 97 ? -5.763 -1.895 -0.943 1.00 97.75 97 HIS A O 1
ATOM 766 N N . ILE A 1 98 ? -3.689 -2.685 -0.564 1.00 97.69 98 ILE A N 1
ATOM 767 C CA . ILE A 1 98 ? -2.977 -1.481 -0.984 1.00 97.69 98 ILE A CA 1
ATOM 768 C C . ILE A 1 98 ? -1.924 -1.879 -2.009 1.00 97.69 98 ILE A C 1
ATOM 770 O O . ILE A 1 98 ? -0.964 -2.579 -1.693 1.00 97.69 98 ILE A O 1
ATOM 774 N N . LYS A 1 99 ? -2.096 -1.421 -3.248 1.00 97.62 99 LYS A N 1
ATOM 775 C CA . LYS A 1 99 ? -1.171 -1.695 -4.350 1.00 97.62 99 LYS A CA 1
ATOM 776 C C . LYS A 1 99 ? -0.266 -0.501 -4.562 1.00 97.62 99 LYS A C 1
ATOM 778 O O . LYS A 1 99 ? -0.734 0.616 -4.778 1.00 97.62 99 LYS A O 1
ATOM 783 N N . THR A 1 100 ? 1.037 -0.730 -4.535 1.00 96.56 100 THR A N 1
ATOM 784 C CA . THR A 1 100 ? 2.054 0.313 -4.633 1.00 96.56 100 THR A CA 1
ATOM 785 C C . THR A 1 100 ? 3.181 -0.084 -5.577 1.00 96.56 100 THR A C 1
ATOM 787 O O . THR A 1 100 ? 3.387 -1.250 -5.908 1.00 96.56 100 THR A O 1
ATOM 790 N N . VAL A 1 101 ? 3.930 0.919 -6.019 1.00 95.38 101 VAL A N 1
ATOM 791 C CA . VAL A 1 101 ? 5.212 0.746 -6.696 1.00 95.38 101 VAL A CA 1
ATOM 792 C C . VAL A 1 101 ? 6.208 1.733 -6.099 1.00 95.38 101 VAL A C 1
ATOM 794 O O . VAL A 1 101 ? 5.858 2.879 -5.827 1.00 95.38 101 VAL A O 1
ATOM 797 N N . GLY A 1 102 ? 7.443 1.293 -5.848 1.00 93.62 102 GLY A N 1
ATOM 798 C CA . GLY A 1 102 ? 8.516 2.153 -5.323 1.00 93.62 102 GLY A CA 1
A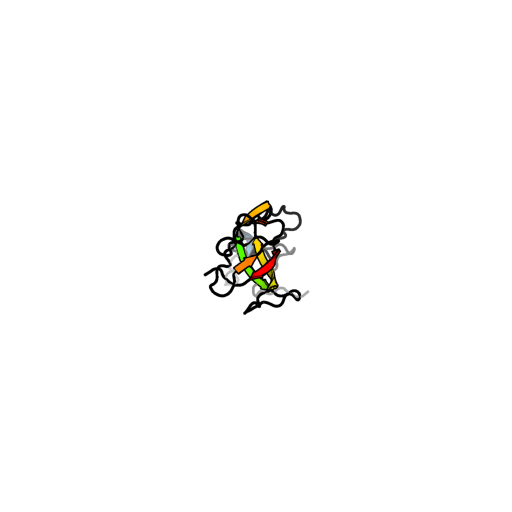TOM 799 C C . GLY A 1 102 ? 8.353 2.621 -3.868 1.00 93.62 102 GLY A C 1
ATOM 800 O O . GLY A 1 102 ? 9.065 3.539 -3.447 1.00 93.62 102 GLY A O 1
ATOM 801 N N . TYR A 1 103 ? 7.442 2.005 -3.107 1.00 95.44 103 TYR A N 1
ATOM 802 C CA . TYR A 1 103 ? 7.193 2.311 -1.692 1.00 95.44 103 TYR A CA 1
ATOM 803 C C . TYR A 1 103 ? 7.818 1.326 -0.698 1.00 95.44 103 TYR A C 1
ATOM 805 O O . TYR A 1 103 ? 7.811 1.623 0.489 1.00 95.44 103 TYR A O 1
ATOM 813 N N . ILE A 1 104 ? 8.403 0.209 -1.144 1.00 95.19 104 ILE A N 1
ATOM 814 C CA . ILE A 1 104 ? 9.057 -0.759 -0.247 1.00 95.19 104 ILE A CA 1
ATOM 815 C C . ILE A 1 104 ? 10.097 -0.045 0.638 1.00 95.19 104 ILE A C 1
ATOM 817 O O . ILE A 1 104 ? 10.985 0.649 0.135 1.00 95.19 104 ILE A O 1
ATOM 821 N N . GLY A 1 105 ? 9.960 -0.198 1.957 1.00 95.44 105 GLY A N 1
ATOM 822 C CA . GLY A 1 105 ? 10.787 0.454 2.977 1.00 95.44 105 GLY A CA 1
ATOM 823 C C . GLY A 1 105 ? 10.379 1.891 3.330 1.00 95.44 105 GLY A C 1
ATOM 824 O O . GLY A 1 105 ? 11.083 2.544 4.098 1.00 95.44 105 GLY A O 1
ATOM 825 N N . LYS A 1 106 ? 9.272 2.405 2.784 1.00 95.12 106 LYS A N 1
ATOM 826 C CA . LYS A 1 106 ? 8.730 3.748 3.050 1.00 95.12 106 LYS A CA 1
ATOM 827 C C . LYS A 1 106 ? 7.337 3.655 3.664 1.00 95.12 106 LYS A C 1
ATOM 829 O O . LYS A 1 106 ? 6.690 2.612 3.604 1.00 95.12 106 LYS A O 1
ATOM 834 N N . THR A 1 107 ? 6.872 4.763 4.234 1.00 96.62 107 THR A N 1
ATOM 835 C CA . THR A 1 107 ? 5.525 4.857 4.796 1.00 96.62 107 THR A CA 1
ATOM 836 C C . THR A 1 107 ? 4.524 5.450 3.807 1.00 96.62 107 THR A C 1
ATOM 838 O O . THR A 1 107 ? 4.876 6.266 2.948 1.00 96.62 107 THR A O 1
ATOM 841 N N . ILE A 1 108 ? 3.266 5.037 3.939 1.00 95.94 108 ILE A N 1
ATOM 842 C CA . ILE A 1 108 ? 2.115 5.592 3.225 1.00 95.94 108 ILE A CA 1
ATOM 843 C C . ILE A 1 108 ? 0.993 5.931 4.200 1.00 95.94 108 ILE A C 1
ATOM 845 O O . ILE A 1 108 ? 0.922 5.377 5.297 1.00 95.94 108 ILE A O 1
ATOM 849 N N . SER A 1 109 ? 0.089 6.799 3.753 1.00 95.75 109 SER A N 1
ATOM 850 C CA . SER A 1 109 ? -1.192 7.012 4.413 1.00 95.75 109 SER A CA 1
ATOM 851 C C . SER A 1 109 ? -2.319 6.758 3.420 1.00 95.75 109 SER A C 1
ATOM 853 O O . SER A 1 109 ? -2.261 7.253 2.292 1.00 95.75 109 SER A O 1
ATOM 855 N N . VAL A 1 110 ? -3.319 5.982 3.827 1.00 95.44 110 VAL A N 1
ATOM 856 C CA . VAL A 1 110 ? -4.490 5.641 3.010 1.00 95.44 110 VAL A CA 1
ATOM 857 C C . VAL A 1 110 ? -5.734 6.158 3.713 1.00 95.44 110 VAL A C 1
ATOM 859 O O . VAL A 1 110 ? -5.990 5.801 4.859 1.00 95.44 110 VAL A O 1
ATOM 862 N N . ASP A 1 111 ? -6.478 7.015 3.022 1.00 94.69 111 ASP A N 1
ATOM 863 C CA . ASP A 1 111 ? -7.730 7.595 3.500 1.00 94.69 111 ASP A CA 1
ATOM 864 C C . ASP A 1 111 ? -8.907 6.729 3.024 1.00 94.69 111 ASP A C 1
ATOM 866 O O . ASP A 1 111 ? -9.123 6.578 1.818 1.00 94.69 111 ASP A O 1
ATOM 870 N N . MET A 1 112 ? -9.626 6.124 3.973 1.00 92.19 112 MET A N 1
ATOM 871 C CA . MET A 1 112 ? -10.819 5.300 3.736 1.00 92.19 112 MET A CA 1
ATOM 872 C C . MET A 1 112 ? -12.096 5.965 4.275 1.00 92.19 112 MET A C 1
ATOM 874 O O . MET A 1 112 ? -13.127 5.297 4.412 1.00 92.19 112 MET A O 1
ATOM 878 N N . ASN A 1 113 ? -12.030 7.262 4.590 1.00 91.88 113 ASN A N 1
ATOM 879 C CA . ASN A 1 113 ? -13.110 8.009 5.217 1.00 91.88 113 ASN A CA 1
ATOM 880 C C . ASN A 1 113 ? -14.394 7.936 4.398 1.00 91.88 113 ASN A C 1
ATOM 882 O O . ASN A 1 113 ? -14.418 8.200 3.190 1.00 91.88 113 ASN A O 1
ATOM 886 N N . ASN A 1 114 ? -15.476 7.571 5.071 1.00 88.38 114 ASN A N 1
ATOM 887 C CA . ASN A 1 114 ? -16.795 7.458 4.483 1.00 88.38 114 ASN A CA 1
ATOM 888 C C . ASN A 1 114 ? -17.869 7.637 5.567 1.00 88.38 114 ASN A C 1
ATOM 890 O O . ASN A 1 114 ? -17.633 7.393 6.738 1.00 88.38 114 ASN A O 1
ATOM 894 N N . GLU A 1 115 ? -19.085 8.010 5.173 1.00 88.19 115 GLU A N 1
ATOM 895 C CA . GLU A 1 115 ? -20.188 8.222 6.128 1.00 88.19 115 GLU A CA 1
ATOM 896 C C . GLU A 1 115 ? -20.830 6.915 6.637 1.00 88.19 115 GLU A C 1
ATOM 898 O O . GLU A 1 115 ? -21.727 6.953 7.476 1.00 88.19 115 GLU A O 1
ATOM 903 N N . LYS A 1 116 ? -20.449 5.753 6.087 1.00 89.19 116 LYS A N 1
ATOM 904 C CA . LYS A 1 116 ? -21.148 4.478 6.310 1.00 89.19 116 LYS A CA 1
ATOM 905 C C . LYS A 1 116 ? -20.551 3.658 7.445 1.00 89.19 116 LYS A C 1
ATOM 907 O O . LYS A 1 116 ? -21.291 2.916 8.079 1.00 89.19 116 LYS A O 1
ATOM 912 N N . ALA A 1 117 ? -19.242 3.711 7.653 1.00 92.56 117 ALA A N 1
ATOM 913 C CA . ALA A 1 117 ? -18.565 2.886 8.639 1.00 92.56 117 ALA A CA 1
ATOM 914 C C . ALA A 1 117 ? -17.195 3.449 8.991 1.00 92.56 117 ALA A C 1
ATOM 916 O O . ALA A 1 117 ? -16.484 3.916 8.101 1.00 92.56 117 ALA A O 1
ATOM 917 N N . ASP A 1 118 ? -16.823 3.236 10.250 1.00 95.31 118 ASP A N 1
ATOM 918 C CA . ASP A 1 118 ? -15.475 3.474 10.745 1.00 95.31 118 ASP A CA 1
ATOM 919 C C . ASP A 1 118 ? -14.710 2.142 10.848 1.00 95.31 118 ASP A C 1
ATOM 921 O O . ASP A 1 118 ? -15.303 1.054 10.935 1.00 95.31 118 ASP A O 1
ATOM 925 N N . TYR A 1 119 ? -13.380 2.214 10.916 1.00 95.81 119 TYR A N 1
ATOM 926 C CA . TYR A 1 119 ? -12.519 1.028 10.973 1.00 95.81 119 TYR A CA 1
ATOM 927 C C . TYR A 1 119 ? -11.630 0.982 12.219 1.00 95.81 119 TYR A C 1
ATOM 929 O O . TYR A 1 119 ? -11.072 1.986 12.669 1.00 95.81 119 TYR A O 1
ATOM 937 N N . LEU A 1 120 ? -11.456 -0.226 12.763 1.00 96.88 120 LEU A N 1
ATOM 938 C CA . LEU A 1 120 ? -10.460 -0.518 13.790 1.00 96.88 120 LEU A CA 1
ATOM 939 C C . LEU A 1 120 ? -9.288 -1.301 13.199 1.00 96.88 120 LEU A C 1
ATOM 941 O O . LEU A 1 120 ? -9.490 -2.335 12.562 1.00 96.88 120 LEU A O 1
ATOM 945 N N . LEU A 1 121 ? -8.071 -0.878 13.519 1.00 96.88 121 LEU A N 1
ATOM 946 C CA . LEU A 1 121 ? -6.844 -1.630 13.291 1.00 96.88 121 LEU A CA 1
ATOM 947 C C . LEU A 1 121 ? -6.362 -2.191 14.629 1.00 96.88 121 LEU A C 1
ATOM 949 O O . LEU A 1 121 ? -6.128 -1.438 15.569 1.00 96.88 121 LEU A O 1
ATOM 953 N N . ASN A 1 122 ? -6.229 -3.515 14.741 1.00 95.19 122 ASN A N 1
ATOM 954 C CA . ASN A 1 122 ? -5.801 -4.183 15.982 1.00 95.19 122 ASN A CA 1
ATOM 955 C C . ASN A 1 122 ? -6.612 -3.778 17.236 1.00 95.19 122 ASN A C 1
ATOM 957 O O . ASN A 1 122 ? -6.111 -3.826 18.356 1.00 95.19 122 ASN A O 1
ATOM 961 N N . GLY A 1 123 ? -7.879 -3.391 17.050 1.00 94.75 123 GLY A N 1
ATOM 962 C CA . GLY A 1 123 ? -8.777 -2.945 18.120 1.00 94.75 123 GLY A CA 1
ATOM 963 C C . GLY A 1 123 ? -8.775 -1.437 18.392 1.00 94.75 123 GLY A C 1
ATOM 964 O O . GLY A 1 123 ? -9.670 -0.968 19.093 1.00 94.75 123 GLY A O 1
ATOM 965 N N . GLU A 1 124 ? -7.852 -0.670 17.811 1.00 96.06 124 GLU A N 1
ATOM 966 C CA . GLU A 1 124 ? -7.814 0.792 17.914 1.00 96.06 124 GLU A CA 1
ATOM 967 C C . GLU A 1 124 ? -8.525 1.442 16.729 1.00 96.06 124 GLU A C 1
ATOM 969 O O . GLU A 1 124 ? -8.359 1.015 15.588 1.00 96.06 124 GLU A O 1
ATOM 974 N N . ARG A 1 125 ? -9.333 2.476 16.987 1.00 95.06 125 ARG A N 1
ATOM 975 C CA . ARG A 1 125 ? -10.069 3.173 15.927 1.00 95.06 125 ARG A CA 1
ATOM 976 C C . ARG A 1 125 ? -9.141 4.089 15.144 1.00 95.06 125 ARG A C 1
ATOM 978 O O . ARG A 1 125 ? -8.404 4.871 15.740 1.00 95.06 125 ARG A O 1
ATOM 985 N N . LEU A 1 126 ? -9.211 4.002 13.820 1.00 96.19 126 LEU A N 1
ATOM 986 C CA . LEU A 1 126 ? -8.489 4.904 12.934 1.00 96.19 126 LEU A CA 1
ATOM 987 C C . LEU A 1 126 ? -9.100 6.308 13.009 1.00 96.19 126 LEU A C 1
ATOM 989 O O . LEU A 1 126 ? -10.316 6.479 12.961 1.00 96.19 126 LEU A O 1
ATOM 993 N N . GLU A 1 127 ? -8.256 7.332 13.124 1.00 94.25 127 GLU A N 1
ATOM 994 C CA . GLU A 1 127 ? -8.720 8.718 13.112 1.00 94.25 127 GLU A CA 1
ATOM 995 C C . GLU A 1 127 ? -9.211 9.076 11.705 1.00 94.25 127 GLU A C 1
ATOM 997 O O . GLU A 1 127 ? -8.422 9.070 10.758 1.00 94.25 127 GLU A O 1
ATOM 1002 N N . LYS A 1 128 ? -10.510 9.389 11.573 1.00 92.88 128 LYS A N 1
ATOM 1003 C CA . LYS A 1 128 ? -11.169 9.675 10.282 1.00 92.88 128 LYS A CA 1
ATOM 1004 C C . LYS A 1 128 ? -10.921 8.579 9.240 1.00 92.88 128 LYS A C 1
ATOM 1006 O O . LYS A 1 128 ? -10.728 8.887 8.071 1.00 92.88 128 LYS A O 1
ATOM 1011 N N . ASP A 1 129 ? -10.822 7.326 9.682 1.00 93.62 129 ASP A N 1
ATOM 1012 C CA . ASP A 1 129 ? -10.529 6.169 8.828 1.00 93.62 129 ASP A CA 1
ATOM 1013 C C . ASP A 1 129 ? -9.253 6.286 7.988 1.00 93.62 129 ASP A C 1
ATOM 1015 O O . ASP A 1 129 ? -9.121 5.673 6.925 1.00 93.62 129 ASP A O 1
ATOM 1019 N N . VAL A 1 130 ? -8.277 7.056 8.469 1.00 96.25 130 VAL A N 1
ATOM 1020 C CA . VAL A 1 130 ? -6.975 7.165 7.819 1.00 96.25 130 VAL A CA 1
ATOM 1021 C C . VAL A 1 130 ? -6.022 6.142 8.426 1.00 96.25 130 VAL A C 1
ATOM 1023 O O . VAL A 1 130 ? -5.614 6.251 9.585 1.00 96.25 130 VAL A O 1
ATOM 1026 N N . LEU A 1 131 ? -5.601 5.166 7.620 1.00 96.50 131 LEU A N 1
ATOM 1027 C CA . LEU A 1 131 ? -4.448 4.331 7.942 1.00 96.50 131 LEU A CA 1
ATOM 1028 C C . LEU A 1 131 ? -3.196 5.180 7.745 1.00 96.50 131 LEU A C 1
ATOM 1030 O O . LEU A 1 131 ? -2.795 5.426 6.611 1.00 96.50 131 LEU A O 1
ATOM 1034 N N . LYS A 1 132 ? -2.602 5.658 8.835 1.00 96.19 132 LYS A N 1
ATOM 1035 C CA . LYS A 1 132 ? -1.506 6.627 8.798 1.00 96.19 132 LYS A CA 1
ATOM 1036 C C . LYS A 1 132 ? -0.144 5.965 9.008 1.00 96.19 132 LYS A C 1
ATOM 1038 O O . LYS A 1 132 ? -0.015 5.069 9.835 1.00 96.19 132 LYS A O 1
ATOM 1043 N N . ASP A 1 133 ? 0.868 6.459 8.293 1.00 95.50 133 ASP A N 1
ATOM 1044 C CA . ASP A 1 133 ? 2.283 6.100 8.472 1.00 95.50 133 ASP A CA 1
ATOM 1045 C C . ASP A 1 133 ? 2.569 4.582 8.392 1.00 95.50 133 ASP A C 1
ATOM 1047 O O . ASP A 1 133 ? 3.480 4.062 9.038 1.00 95.50 133 ASP A O 1
ATOM 1051 N N . TYR A 1 134 ? 1.813 3.859 7.562 1.00 96.44 134 TYR A N 1
ATOM 1052 C CA . TYR A 1 134 ? 1.956 2.416 7.383 1.00 96.44 134 TYR A CA 1
ATOM 1053 C C . TYR A 1 134 ? 3.229 2.080 6.599 1.00 96.44 134 TYR A C 1
ATOM 1055 O O . TYR A 1 134 ? 3.406 2.554 5.476 1.00 96.44 134 TYR A O 1
ATOM 1063 N N . LEU A 1 135 ? 4.108 1.256 7.177 1.00 97.38 135 LEU A N 1
ATOM 1064 C CA . LEU A 1 135 ? 5.353 0.813 6.545 1.00 97.38 135 LEU A CA 1
ATOM 1065 C C . LEU A 1 135 ? 5.077 -0.251 5.477 1.00 97.38 135 LEU A C 1
ATOM 1067 O O . LEU A 1 135 ? 4.683 -1.368 5.801 1.00 97.38 135 LEU A O 1
ATOM 1071 N N . VAL A 1 136 ? 5.375 0.073 4.221 1.00 97.50 136 VAL A N 1
ATOM 1072 C CA . VAL A 1 136 ? 5.225 -0.846 3.089 1.00 97.50 136 VAL A CA 1
ATOM 1073 C C . VAL A 1 136 ? 6.425 -1.791 3.014 1.00 97.50 136 VAL A C 1
ATOM 1075 O O . VAL A 1 136 ? 7.577 -1.360 2.924 1.00 97.50 136 VAL A O 1
ATOM 1078 N N . GLN A 1 137 ? 6.155 -3.089 3.011 1.00 97.44 137 GLN A N 1
ATOM 1079 C CA . GLN A 1 137 ? 7.115 -4.184 2.880 1.00 97.44 137 GLN A CA 1
ATOM 1080 C C . GLN A 1 137 ? 7.028 -4.862 1.505 1.00 97.44 137 GLN A C 1
ATOM 1082 O O . GLN A 1 137 ? 8.040 -5.339 0.994 1.00 97.44 137 GLN A O 1
ATOM 1087 N N . ASN A 1 138 ? 5.849 -4.855 0.882 1.00 97.06 138 ASN A N 1
ATOM 1088 C CA . ASN A 1 138 ? 5.550 -5.491 -0.395 1.00 97.06 138 ASN A CA 1
ATOM 1089 C C . ASN A 1 138 ? 4.815 -4.527 -1.336 1.00 97.06 138 ASN A C 1
ATOM 1091 O O . ASN A 1 138 ? 4.161 -3.579 -0.913 1.00 97.06 138 ASN A O 1
ATOM 1095 N N . ASN A 1 139 ? 4.880 -4.786 -2.646 1.00 95.06 139 ASN A N 1
ATOM 1096 C CA . ASN A 1 139 ? 4.114 -3.997 -3.623 1.00 95.06 139 ASN A CA 1
ATOM 1097 C C . ASN A 1 139 ? 2.590 -4.178 -3.473 1.00 95.06 139 ASN A C 1
ATOM 1099 O O . ASN A 1 139 ? 1.830 -3.349 -3.967 1.00 95.06 139 ASN A O 1
ATOM 1103 N N . GLU A 1 140 ? 2.142 -5.240 -2.806 1.00 97.44 140 GLU A N 1
ATOM 1104 C CA . GLU A 1 140 ? 0.756 -5.416 -2.382 1.00 97.44 140 GLU A CA 1
ATOM 1105 C C . GLU A 1 140 ? 0.734 -5.719 -0.886 1.00 97.44 140 GLU A C 1
ATOM 1107 O O . GLU A 1 140 ? 1.336 -6.694 -0.438 1.00 97.44 140 GLU A O 1
ATOM 1112 N N . GLU A 1 141 ? 0.052 -4.861 -0.137 1.00 97.81 141 GLU A N 1
ATOM 1113 C CA . GLU A 1 141 ? -0.174 -5.010 1.297 1.00 97.81 141 GLU A CA 1
ATOM 1114 C C . GLU A 1 141 ? -1.624 -5.383 1.549 1.00 97.81 141 GLU A C 1
ATOM 1116 O O . GLU A 1 141 ? -2.522 -4.890 0.863 1.00 97.81 141 GLU A O 1
ATOM 1121 N N . ILE A 1 142 ? -1.844 -6.238 2.545 1.00 97.62 142 ILE A N 1
ATOM 1122 C CA . ILE A 1 142 ? -3.178 -6.635 2.987 1.00 97.62 142 ILE A CA 1
ATOM 1123 C C . ILE A 1 142 ? -3.268 -6.363 4.483 1.00 97.62 142 ILE A C 1
ATOM 1125 O O . ILE A 1 142 ? -2.567 -6.984 5.282 1.00 97.62 142 ILE A O 1
ATOM 1129 N N . VAL A 1 143 ? -4.139 -5.430 4.855 1.00 97.31 143 VAL A N 1
ATOM 1130 C CA . VAL A 1 143 ? -4.344 -5.013 6.244 1.00 97.31 143 VAL A CA 1
ATOM 1131 C C . VAL A 1 143 ? -5.738 -5.436 6.690 1.00 97.31 143 VAL A C 1
ATOM 1133 O O . VAL A 1 143 ? -6.732 -5.025 6.098 1.00 97.31 143 VAL A O 1
ATOM 1136 N N . GLU A 1 144 ? -5.822 -6.265 7.729 1.00 97.81 144 GLU A N 1
ATOM 1137 C CA . GLU A 1 144 ? -7.103 -6.658 8.321 1.00 97.81 144 GLU A CA 1
ATOM 1138 C C . GLU A 1 144 ? -7.649 -5.527 9.205 1.00 97.81 144 GLU A C 1
ATOM 1140 O O . GLU A 1 144 ? -6.948 -5.000 10.073 1.00 97.81 144 GLU A O 1
ATOM 1145 N N . LEU A 1 145 ? -8.910 -5.164 8.985 1.00 97.19 145 LEU A N 1
ATOM 1146 C CA . LEU A 1 145 ? -9.618 -4.112 9.705 1.00 97.19 145 LEU A CA 1
ATOM 1147 C C . LEU A 1 145 ? -10.951 -4.644 10.222 1.00 97.19 145 LEU A C 1
ATOM 1149 O O . LEU A 1 145 ? -11.634 -5.409 9.541 1.00 97.19 145 LEU A O 1
ATOM 1153 N N . LYS A 1 146 ? -11.362 -4.206 11.412 1.00 97.12 146 LYS A N 1
ATOM 1154 C CA . LYS A 1 146 ? -12.700 -4.488 11.941 1.00 97.12 146 LYS A CA 1
ATOM 1155 C C . LYS A 1 146 ? -13.637 -3.326 11.644 1.00 97.12 146 LYS A C 1
ATOM 1157 O O . LYS A 1 146 ? -13.339 -2.192 12.006 1.00 97.12 146 LYS A O 1
ATOM 1162 N N . VAL A 1 147 ? -14.785 -3.627 11.053 1.00 96.56 147 VAL A N 1
ATOM 1163 C CA . VAL A 1 147 ? -15.816 -2.644 10.705 1.00 96.56 147 VAL A CA 1
ATOM 1164 C C . VAL A 1 147 ? -16.667 -2.337 11.932 1.00 96.56 147 VAL A C 1
ATOM 1166 O O . VAL A 1 147 ? -17.126 -3.248 12.631 1.00 96.56 147 VAL A O 1
ATOM 1169 N N . VAL A 1 148 ? -16.898 -1.058 12.201 1.00 95.75 148 VAL A N 1
ATOM 1170 C CA . VAL A 1 148 ? -17.678 -0.579 13.344 1.00 95.75 148 VAL A CA 1
ATOM 1171 C C . VAL A 1 148 ? -18.594 0.572 12.939 1.00 95.75 148 VAL A C 1
ATOM 1173 O O . VAL A 1 148 ? -18.381 1.225 11.922 1.00 95.75 148 VAL A O 1
ATOM 1176 N N . GLU A 1 149 ? -19.636 0.803 13.738 1.00 94.38 149 GLU A N 1
ATOM 1177 C CA . GLU A 1 149 ? -20.538 1.937 13.524 1.00 94.38 149 GLU A CA 1
ATOM 1178 C C . GLU A 1 149 ? -19.758 3.263 13.555 1.00 94.38 149 GLU A C 1
ATOM 1180 O O . GLU A 1 149 ? -18.841 3.403 14.388 1.00 94.38 149 GLU A O 1
ATOM 1185 N N . PRO A 1 150 ? -20.104 4.216 12.669 1.00 91.44 150 PRO A N 1
ATOM 1186 C CA . PRO A 1 150 ? -19.439 5.507 12.609 1.00 91.44 150 PRO A CA 1
ATOM 1187 C C . PRO A 1 150 ? -19.685 6.320 13.882 1.00 91.44 150 PRO A C 1
ATOM 1189 O O . PRO A 1 150 ? -20.762 6.263 14.483 1.00 91.44 150 PRO A O 1
ATOM 1192 N N . LEU A 1 151 ? -18.673 7.067 14.323 1.00 85.31 151 LEU A N 1
ATOM 1193 C CA . LEU A 1 151 ? -18.845 8.051 15.394 1.00 85.31 151 LEU A CA 1
ATOM 1194 C C . LEU A 1 151 ? -19.489 9.315 14.811 1.00 85.31 151 LEU A C 1
ATOM 1196 O O . LEU A 1 151 ? -18.851 10.030 14.043 1.00 85.31 151 LEU A O 1
ATOM 1200 N N . ASN A 1 152 ? -20.750 9.560 15.183 1.00 63.06 152 ASN A N 1
ATOM 1201 C CA . ASN A 1 152 ? -21.471 10.809 14.891 1.00 63.06 152 ASN A CA 1
ATOM 1202 C C . ASN A 1 152 ? -20.693 12.063 15.315 1.00 63.06 152 ASN A C 1
ATOM 1204 O O . ASN A 1 152 ? -20.099 12.047 16.421 1.00 63.06 152 ASN A O 1
#

Secondary structure (DSSP, 8-state):
-PPP--SS-PPPTTS----TT-EEEEEEEPSSTTSPEEEEEEE-S--------S----TT--PPP--PPPEEEEEEEE-TT-PBPSS--TT-EEEEEEEEES-TTSEEEEE---SS-EEEETTEEPGGGEEEEEE--SSEEEEEEEEE----

Radius of gyration: 39.05 Å; chains: 1; bounding box: 59×34×106 Å

Organism: NCBI:txid762968